Protein AF-A0A288QN72-F1 (afdb_monomer_lite)

Structure (mmCIF, N/CA/C/O backbone):
data_AF-A0A288QN72-F1
#
_entry.id   AF-A0A288QN72-F1
#
loop_
_atom_site.group_PDB
_atom_site.id
_atom_site.type_symbol
_atom_site.label_atom_id
_atom_site.label_alt_id
_atom_site.label_comp_id
_atom_site.label_asym_id
_atom_site.label_entity_id
_atom_site.label_seq_id
_atom_site.pdbx_PDB_ins_code
_atom_site.Cartn_x
_atom_site.Cartn_y
_atom_site.Cartn_z
_atom_site.occupancy
_atom_site.B_iso_or_equiv
_atom_site.auth_seq_id
_atom_site.auth_comp_id
_atom_site.auth_asym_id
_atom_site.auth_atom_id
_atom_site.pdbx_PDB_model_num
ATOM 1 N N . MET A 1 1 ? 3.413 13.472 2.085 1.00 72.38 1 MET A N 1
ATOM 2 C CA . MET A 1 1 ? 2.596 12.494 2.815 1.00 72.38 1 MET A CA 1
ATOM 3 C C . MET A 1 1 ? 3.255 11.165 2.592 1.00 72.38 1 MET A C 1
ATOM 5 O O . MET A 1 1 ? 3.333 10.726 1.443 1.00 72.38 1 MET A O 1
ATOM 9 N N . ASP A 1 2 ? 3.837 10.623 3.646 1.00 83.25 2 ASP A N 1
ATOM 10 C CA . ASP A 1 2 ? 4.341 9.261 3.607 1.00 83.25 2 ASP A CA 1
ATOM 11 C C . ASP A 1 2 ? 3.195 8.265 3.866 1.00 83.25 2 ASP A C 1
ATOM 13 O O . ASP A 1 2 ? 2.026 8.642 3.995 1.00 83.25 2 ASP A O 1
ATOM 17 N N . LEU A 1 3 ? 3.504 6.972 3.830 1.00 86.94 3 LEU A N 1
ATOM 18 C CA . LEU A 1 3 ? 2.502 5.930 4.022 1.00 86.94 3 LEU A CA 1
ATOM 19 C C . LEU A 1 3 ? 1.987 5.869 5.465 1.00 86.94 3 LEU A C 1
ATOM 21 O O . LEU A 1 3 ? 0.827 5.531 5.678 1.00 86.94 3 LEU A O 1
ATOM 25 N N . GLU A 1 4 ? 2.821 6.192 6.448 1.00 89.00 4 GLU A N 1
ATOM 26 C CA . GLU A 1 4 ? 2.444 6.116 7.860 1.00 89.00 4 GLU A CA 1
ATOM 27 C C . GLU A 1 4 ? 1.482 7.253 8.224 1.00 89.00 4 GLU A C 1
ATOM 29 O O . GLU A 1 4 ? 0.456 7.012 8.867 1.00 89.00 4 GLU A O 1
ATOM 34 N N . ASP A 1 5 ? 1.721 8.455 7.693 1.00 87.88 5 ASP A N 1
ATOM 35 C CA . ASP A 1 5 ? 0.786 9.580 7.744 1.00 87.88 5 ASP A CA 1
ATOM 36 C C . ASP A 1 5 ? -0.593 9.170 7.197 1.00 87.88 5 ASP A C 1
ATOM 38 O O . ASP A 1 5 ? -1.626 9.466 7.793 1.00 87.88 5 ASP A O 1
ATOM 42 N N . TYR A 1 6 ? -0.620 8.450 6.067 1.00 85.62 6 TYR A N 1
ATOM 43 C CA . TYR A 1 6 ? -1.862 8.008 5.421 1.00 85.62 6 TYR A CA 1
ATOM 44 C C . TYR A 1 6 ? -2.661 7.005 6.268 1.00 85.62 6 TYR A C 1
ATOM 46 O O . TYR A 1 6 ? -3.890 6.965 6.197 1.00 85.62 6 TYR A O 1
ATOM 54 N N . LEU A 1 7 ? -1.976 6.177 7.058 1.00 88.44 7 LEU A N 1
ATOM 55 C CA . LEU A 1 7 ? -2.595 5.119 7.857 1.00 88.44 7 LEU A CA 1
ATOM 56 C C . LEU A 1 7 ? -3.024 5.585 9.255 1.00 88.44 7 LEU A C 1
ATOM 58 O O . LEU A 1 7 ? -3.815 4.893 9.894 1.00 88.44 7 LEU A O 1
ATOM 62 N N . THR A 1 8 ? -2.531 6.737 9.718 1.00 88.50 8 THR A N 1
ATOM 63 C CA . THR A 1 8 ? -2.692 7.211 11.104 1.00 88.50 8 THR A CA 1
ATOM 64 C C . THR A 1 8 ? -4.160 7.396 11.514 1.00 88.50 8 THR A C 1
ATOM 66 O O . THR A 1 8 ? -4.531 7.040 12.630 1.00 88.50 8 THR A O 1
ATOM 69 N N . ASP A 1 9 ? -5.019 7.868 10.605 1.00 84.31 9 ASP A N 1
ATOM 70 C CA . ASP A 1 9 ? -6.439 8.141 10.892 1.00 84.31 9 ASP A CA 1
ATOM 71 C C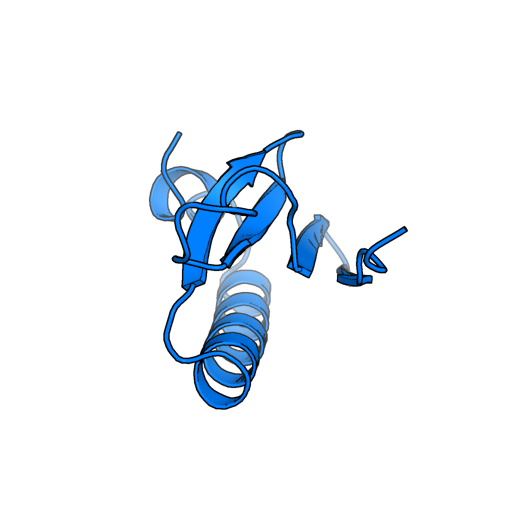 . ASP A 1 9 ? -7.378 6.960 10.574 1.00 84.31 9 ASP A C 1
ATOM 73 O O . ASP A 1 9 ? -8.608 7.101 10.580 1.00 84.31 9 ASP A O 1
ATOM 77 N N . LEU A 1 10 ? -6.828 5.783 10.257 1.00 85.75 10 LEU A N 1
ATOM 78 C CA . LEU A 1 10 ? -7.618 4.618 9.866 1.00 85.75 10 LEU A CA 1
ATOM 79 C C . LEU A 1 10 ? -7.868 3.657 11.039 1.00 85.75 10 LEU A C 1
ATOM 81 O O . LEU A 1 10 ? -7.004 3.470 11.895 1.00 85.75 10 LEU A O 1
ATOM 85 N N . PRO A 1 11 ? -9.028 2.972 11.063 1.00 89.56 11 PRO A N 1
ATOM 86 C CA . PRO A 1 11 ? -9.284 1.894 12.013 1.00 89.56 11 PRO A CA 1
ATOM 87 C C . PRO A 1 11 ? -8.190 0.821 11.980 1.00 89.56 11 PRO A C 1
ATOM 89 O O . PRO A 1 11 ? -7.734 0.423 10.905 1.00 89.56 11 PRO A O 1
ATOM 92 N N . ALA A 1 12 ? -7.824 0.287 13.148 1.00 89.88 12 ALA A N 1
ATOM 93 C CA . ALA A 1 12 ? -6.759 -0.712 13.276 1.00 89.88 12 ALA A CA 1
ATOM 94 C C . ALA A 1 12 ? -6.977 -1.953 12.389 1.00 89.88 12 ALA A C 1
ATOM 96 O O . ALA A 1 12 ? -6.027 -2.489 11.823 1.00 89.88 12 ALA A O 1
ATOM 97 N N . GLU A 1 13 ? -8.229 -2.381 12.212 1.00 88.75 13 GLU A N 1
ATOM 98 C CA . GLU A 1 13 ? -8.592 -3.485 11.315 1.00 88.75 13 GLU A CA 1
ATOM 99 C C . GLU A 1 13 ? -8.267 -3.192 9.840 1.00 88.75 13 GLU A C 1
ATOM 101 O O . GLU A 1 13 ? -7.785 -4.069 9.121 1.00 88.75 13 GLU A O 1
ATOM 106 N N . HIS A 1 14 ? -8.445 -1.947 9.388 1.00 89.25 14 HIS A N 1
ATOM 107 C CA . HIS A 1 14 ? -8.094 -1.545 8.028 1.00 89.25 14 HIS A CA 1
ATOM 108 C C . HIS A 1 14 ? -6.591 -1.471 7.849 1.00 89.25 14 HIS A C 1
ATOM 110 O O . HIS A 1 14 ? -6.085 -1.893 6.812 1.00 89.25 14 HIS A O 1
ATOM 116 N N . VAL A 1 15 ? -5.882 -0.968 8.862 1.00 91.69 15 VAL A N 1
ATOM 117 C CA . VAL A 1 15 ? -4.420 -0.963 8.863 1.00 91.69 15 VAL A CA 1
ATOM 118 C C . VAL A 1 15 ? -3.910 -2.401 8.774 1.00 91.69 15 VAL A C 1
ATOM 120 O O . VAL A 1 15 ? -3.088 -2.694 7.914 1.00 91.69 15 VAL A O 1
ATOM 123 N N . ALA A 1 16 ? -4.448 -3.332 9.566 1.00 92.69 16 ALA A N 1
ATOM 124 C CA . ALA A 1 16 ? -4.063 -4.742 9.516 1.00 92.69 16 ALA A CA 1
ATOM 125 C C . ALA A 1 16 ? -4.317 -5.373 8.135 1.00 92.69 16 ALA A C 1
ATOM 127 O O . ALA A 1 16 ? -3.437 -6.035 7.581 1.00 92.69 16 ALA A O 1
ATOM 128 N N . MET A 1 17 ? -5.488 -5.122 7.543 1.00 92.00 17 MET A N 1
ATOM 129 C CA . MET A 1 17 ? -5.816 -5.606 6.200 1.00 92.00 17 MET A CA 1
ATOM 130 C C . MET A 1 17 ? -4.902 -4.989 5.130 1.00 92.00 17 MET A C 1
ATOM 132 O O . MET A 1 17 ? -4.428 -5.698 4.243 1.00 92.00 17 MET A O 1
ATOM 136 N N . PHE A 1 18 ? -4.594 -3.694 5.236 1.00 94.19 18 PHE A N 1
ATOM 137 C CA . PHE A 1 18 ? -3.631 -3.028 4.365 1.00 94.19 18 PHE A CA 1
ATOM 138 C C . PHE A 1 18 ? -2.245 -3.666 4.475 1.00 94.19 18 PHE A C 1
ATOM 140 O O . PHE A 1 18 ? -1.671 -4.018 3.450 1.00 94.19 18 PHE A O 1
ATOM 147 N N . ARG A 1 19 ? -1.727 -3.882 5.692 1.00 95.44 19 ARG A N 1
ATOM 148 C CA . ARG A 1 19 ? -0.414 -4.516 5.912 1.00 95.44 19 ARG A CA 1
ATOM 149 C C . ARG A 1 19 ? -0.355 -5.935 5.361 1.00 95.44 19 ARG A C 1
ATOM 151 O O . ARG A 1 19 ? 0.675 -6.340 4.828 1.00 95.44 19 ARG A O 1
ATOM 158 N N . PHE A 1 20 ? -1.455 -6.682 5.443 1.00 95.44 20 PHE A N 1
ATOM 159 C CA . PHE A 1 20 ? -1.553 -7.990 4.802 1.00 95.44 20 PHE A CA 1
ATOM 160 C C . PHE A 1 20 ? -1.439 -7.885 3.275 1.00 95.44 20 PHE A C 1
ATOM 162 O O . PHE A 1 20 ? -0.680 -8.630 2.666 1.00 95.44 20 PHE A O 1
ATOM 169 N N . VAL A 1 21 ? -2.146 -6.948 2.640 1.00 94.62 21 VAL A N 1
ATOM 170 C CA . VAL A 1 21 ? -2.033 -6.736 1.187 1.00 94.62 21 VAL A CA 1
ATOM 171 C C . VAL A 1 21 ? -0.631 -6.249 0.811 1.00 94.62 21 VAL A C 1
ATOM 173 O O . VAL A 1 21 ? -0.032 -6.779 -0.121 1.00 94.62 21 VAL A O 1
ATOM 176 N N . GLN A 1 22 ? -0.081 -5.298 1.568 1.00 95.31 22 GLN A N 1
ATOM 177 C CA . GLN A 1 22 ? 1.268 -4.761 1.398 1.00 95.31 22 GLN A CA 1
ATOM 178 C C . GLN A 1 22 ? 2.313 -5.887 1.404 1.00 95.31 22 GLN A C 1
ATOM 180 O O . GLN A 1 22 ? 3.153 -5.945 0.508 1.00 95.31 22 GLN A O 1
ATOM 185 N N . SER A 1 23 ? 2.235 -6.827 2.354 1.00 96.19 23 SER A N 1
ATOM 186 C CA . SER A 1 23 ? 3.182 -7.947 2.421 1.00 96.19 23 SER A CA 1
ATOM 187 C C . SER A 1 23 ? 3.072 -8.887 1.218 1.00 96.19 23 SER A C 1
ATOM 189 O O . SER A 1 23 ? 4.097 -9.307 0.684 1.00 96.19 23 SER A O 1
ATOM 191 N N . ARG A 1 24 ? 1.856 -9.153 0.722 1.00 96.00 24 ARG A N 1
ATOM 192 C CA . ARG A 1 24 ? 1.647 -9.951 -0.501 1.00 96.00 24 ARG A CA 1
ATOM 193 C C . ARG A 1 24 ? 2.171 -9.261 -1.753 1.00 96.00 24 ARG A C 1
ATOM 195 O O . ARG A 1 24 ? 2.700 -9.927 -2.636 1.00 96.00 24 ARG A O 1
ATOM 202 N N . ILE A 1 25 ? 2.063 -7.938 -1.830 1.00 93.50 25 ILE A N 1
ATOM 203 C CA . ILE A 1 25 ? 2.624 -7.172 -2.947 1.00 93.50 25 ILE A CA 1
ATOM 204 C C . ILE A 1 25 ? 4.153 -7.268 -2.942 1.00 93.50 25 ILE A C 1
ATOM 206 O O . ILE A 1 25 ? 4.730 -7.537 -3.991 1.00 93.50 25 ILE A O 1
ATOM 210 N N . HIS A 1 26 ? 4.806 -7.127 -1.785 1.00 93.62 26 HIS A N 1
ATOM 211 C CA . HIS A 1 26 ? 6.266 -7.281 -1.670 1.00 93.62 26 HIS A CA 1
ATOM 212 C C . HIS A 1 26 ? 6.754 -8.709 -1.917 1.00 93.62 26 HIS A C 1
ATOM 214 O O . HIS A 1 26 ? 7.848 -8.899 -2.441 1.00 93.62 26 HIS A O 1
ATOM 220 N N . GLU A 1 27 ? 5.949 -9.719 -1.584 1.00 95.44 27 GLU A N 1
ATOM 221 C CA . GLU A 1 27 ? 6.239 -11.117 -1.923 1.00 95.44 27 GLU A CA 1
ATOM 222 C C . GLU A 1 27 ? 6.268 -11.330 -3.448 1.00 95.44 27 GLU A C 1
ATOM 224 O O . GLU A 1 27 ? 7.171 -11.985 -3.968 1.00 95.44 27 GLU A O 1
ATOM 229 N N . LEU A 1 28 ? 5.314 -10.738 -4.175 1.00 91.50 28 LEU A N 1
ATOM 230 C CA . LEU A 1 28 ? 5.222 -10.835 -5.637 1.00 91.50 28 LEU A CA 1
ATOM 231 C C . LEU A 1 28 ? 6.229 -9.933 -6.362 1.00 91.50 28 LEU A C 1
ATOM 233 O O . LEU A 1 28 ? 6.788 -10.317 -7.391 1.00 91.50 28 LEU A O 1
ATOM 237 N N . TRP A 1 29 ? 6.470 -8.736 -5.830 1.00 90.06 29 TRP A N 1
ATOM 238 C CA . TRP A 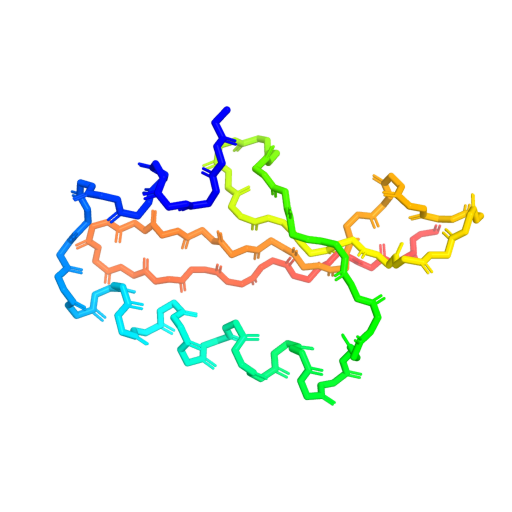1 29 ? 7.395 -7.752 -6.381 1.00 90.06 29 TRP A CA 1
ATOM 239 C C . TRP A 1 29 ? 8.324 -7.213 -5.286 1.00 90.06 29 TRP A C 1
ATOM 241 O O . TRP A 1 29 ? 8.090 -6.132 -4.752 1.00 90.06 29 TRP A O 1
ATOM 251 N N . PRO A 1 30 ? 9.448 -7.898 -5.009 1.00 90.00 30 PRO A N 1
ATOM 252 C CA . PRO A 1 30 ? 10.372 -7.514 -3.932 1.00 90.00 30 PRO A CA 1
ATOM 253 C C . PRO A 1 30 ? 11.076 -6.165 -4.129 1.00 90.00 30 PRO A C 1
ATOM 255 O O . PRO A 1 30 ? 11.755 -5.673 -3.234 1.00 90.00 30 PRO A O 1
ATOM 258 N N . LYS A 1 31 ? 10.994 -5.598 -5.337 1.00 89.50 31 LYS A N 1
ATOM 259 C CA . LYS A 1 31 ? 11.642 -4.341 -5.725 1.00 89.50 31 LYS A CA 1
ATOM 260 C C . LYS A 1 31 ? 10.588 -3.334 -6.161 1.00 89.50 31 LYS A C 1
ATOM 262 O O . LYS A 1 31 ? 10.480 -3.014 -7.349 1.00 89.50 31 LYS A O 1
ATOM 267 N N . VAL A 1 32 ? 9.807 -2.861 -5.197 1.00 91.06 32 VAL A N 1
ATOM 268 C CA . VAL A 1 32 ? 8.833 -1.788 -5.395 1.00 91.06 32 VAL A CA 1
ATOM 269 C C . VAL A 1 32 ? 9.091 -0.633 -4.447 1.00 91.06 32 VAL A C 1
ATOM 271 O O . VAL A 1 32 ? 9.479 -0.832 -3.300 1.00 91.06 32 VAL A O 1
ATOM 274 N N . ASP A 1 33 ? 8.849 0.572 -4.942 1.00 91.25 33 ASP A N 1
ATOM 275 C CA . ASP A 1 33 ? 8.768 1.766 -4.120 1.00 91.25 33 ASP A CA 1
ATOM 276 C C . ASP A 1 33 ? 7.308 2.011 -3.748 1.00 91.25 33 ASP A C 1
ATOM 278 O O . ASP A 1 33 ? 6.417 1.974 -4.603 1.00 91.25 33 ASP A O 1
ATOM 282 N 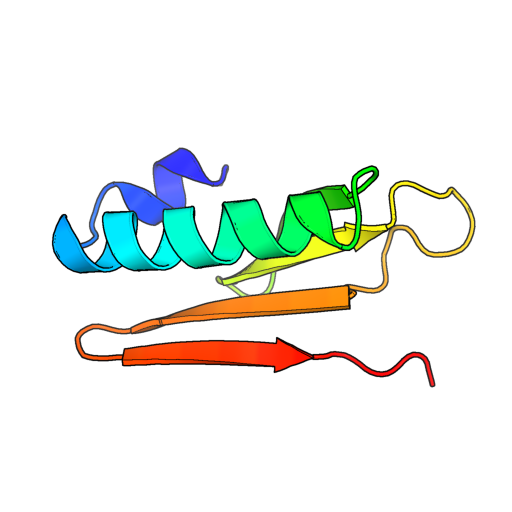N . GLU A 1 34 ? 7.075 2.317 -2.480 1.00 92.88 34 GLU A N 1
ATOM 283 C CA . GLU A 1 34 ? 5.762 2.688 -1.968 1.00 92.88 34 GLU A CA 1
ATOM 284 C C . GLU A 1 34 ? 5.632 4.204 -1.910 1.00 92.88 34 GLU A C 1
ATOM 286 O O . GLU A 1 34 ? 6.496 4.895 -1.366 1.00 92.88 34 GLU A O 1
ATOM 291 N N . ARG A 1 35 ? 4.569 4.744 -2.505 1.00 91.12 35 ARG A N 1
ATOM 292 C CA . ARG A 1 35 ? 4.336 6.192 -2.566 1.00 91.12 35 ARG A CA 1
ATOM 293 C C . ARG A 1 35 ? 2.848 6.485 -2.506 1.00 91.12 35 ARG A C 1
ATOM 295 O O . ARG A 1 35 ? 2.051 5.741 -3.070 1.00 91.12 35 ARG A O 1
ATOM 302 N N . ILE A 1 36 ? 2.468 7.605 -1.899 1.00 91.69 36 ILE A N 1
ATOM 303 C CA . ILE A 1 36 ? 1.096 8.103 -2.005 1.00 91.69 36 ILE A CA 1
ATOM 304 C C . ILE A 1 36 ? 0.941 8.844 -3.335 1.00 91.69 36 ILE A C 1
ATOM 306 O O . ILE A 1 36 ? 1.624 9.838 -3.583 1.00 91.69 36 ILE A O 1
ATOM 310 N N . ALA A 1 37 ? 0.024 8.385 -4.183 1.00 90.06 37 ALA A N 1
ATOM 311 C CA . ALA A 1 37 ? -0.357 9.064 -5.417 1.00 90.06 37 ALA A CA 1
ATOM 312 C C . ALA A 1 37 ? -1.879 9.013 -5.585 1.00 90.06 37 ALA A C 1
ATOM 314 O O . ALA A 1 37 ? -2.514 8.020 -5.241 1.00 90.06 37 ALA A O 1
ATOM 315 N N . TRP A 1 38 ? -2.482 10.107 -6.064 1.00 88.50 38 TRP A N 1
ATOM 316 C CA . TRP A 1 38 ? -3.947 10.245 -6.150 1.00 88.50 38 TRP A CA 1
ATOM 317 C C . TRP A 1 38 ? -4.676 9.907 -4.833 1.00 88.50 38 TRP A C 1
ATOM 319 O O . TRP A 1 38 ? -5.735 9.285 -4.839 1.00 88.50 38 TRP A O 1
ATOM 329 N N . SER A 1 39 ? -4.089 10.302 -3.695 1.00 89.19 39 SER A N 1
ATOM 330 C CA . SER A 1 39 ? -4.612 10.024 -2.345 1.00 89.19 39 SER A CA 1
ATOM 331 C C . SER A 1 39 ? -4.748 8.530 -2.014 1.00 89.19 39 SER A C 1
ATOM 333 O O . SER A 1 39 ? -5.592 8.144 -1.203 1.00 89.19 39 SER A O 1
ATOM 335 N N . MET A 1 40 ? -3.933 7.683 -2.646 1.00 92.00 40 MET A N 1
ATOM 336 C CA . MET A 1 40 ? -3.910 6.237 -2.442 1.00 92.00 40 MET A CA 1
ATOM 337 C C . MET A 1 40 ? -2.463 5.730 -2.327 1.00 92.00 40 MET A C 1
ATOM 339 O O . MET A 1 40 ? -1.589 6.211 -3.054 1.00 92.00 40 MET A O 1
ATOM 343 N N . PRO A 1 41 ? -2.195 4.745 -1.456 1.00 94.38 41 PRO A N 1
ATOM 344 C CA . PRO A 1 41 ? -0.981 3.943 -1.505 1.00 94.38 41 PRO A CA 1
ATOM 345 C C . PRO A 1 41 ? -0.795 3.293 -2.876 1.00 94.38 41 PRO A C 1
ATOM 347 O O . PRO A 1 41 ? -1.645 2.531 -3.339 1.00 94.38 41 PRO A O 1
ATOM 350 N N . GLY A 1 42 ? 0.318 3.607 -3.528 1.00 94.06 42 GLY A N 1
ATOM 351 C CA . GLY A 1 42 ? 0.728 3.059 -4.812 1.00 94.06 42 GLY A CA 1
ATOM 352 C C . GLY A 1 42 ? 2.062 2.336 -4.716 1.00 94.06 42 GLY A C 1
ATOM 353 O O . GLY A 1 42 ? 2.966 2.768 -4.000 1.00 94.06 42 GLY A O 1
ATOM 354 N N . PHE A 1 43 ? 2.179 1.258 -5.484 1.00 93.44 43 PHE A N 1
ATOM 355 C CA . PHE A 1 43 ? 3.367 0.415 -5.559 1.00 93.44 43 PHE A CA 1
ATOM 356 C C . PHE A 1 43 ? 3.967 0.534 -6.952 1.00 93.44 43 PHE A C 1
ATOM 358 O O . PHE A 1 43 ? 3.328 0.173 -7.940 1.00 93.44 43 PHE A O 1
ATOM 365 N N . PHE A 1 44 ? 5.183 1.058 -7.038 1.00 91.62 44 PHE A N 1
ATOM 366 C CA . PHE A 1 44 ? 5.858 1.381 -8.293 1.00 91.62 44 PHE A CA 1
ATOM 367 C C . PHE A 1 44 ? 7.069 0.472 -8.470 1.00 91.62 44 PHE A C 1
ATOM 369 O O . PHE A 1 44 ? 7.766 0.216 -7.495 1.00 91.62 44 PHE A O 1
ATOM 376 N N . PRO A 1 45 ? 7.379 -0.014 -9.679 1.00 89.12 45 PRO A N 1
ATOM 377 C CA . PRO A 1 45 ? 8.561 -0.838 -9.873 1.00 89.12 45 PRO A CA 1
ATOM 378 C C . PRO A 1 45 ? 9.820 0.004 -9.638 1.00 89.12 45 PRO A C 1
ATOM 380 O O . PRO A 1 45 ? 9.990 1.062 -10.247 1.00 89.12 45 PRO A O 1
ATOM 383 N N . ASN A 1 46 ? 10.744 -0.494 -8.818 1.00 82.75 46 ASN A N 1
ATOM 384 C CA . ASN A 1 46 ? 12.051 0.131 -8.609 1.00 82.75 46 ASN A CA 1
ATOM 385 C C . ASN A 1 46 ? 13.000 -0.244 -9.766 1.00 82.75 46 ASN A C 1
ATOM 387 O O . ASN A 1 46 ? 13.990 -0.961 -9.624 1.00 82.75 46 ASN A O 1
ATOM 391 N N . THR A 1 47 ? 12.617 0.170 -10.974 1.00 73.69 47 THR A N 1
ATOM 392 C CA . THR A 1 47 ? 13.411 0.051 -12.201 1.00 73.69 47 THR A CA 1
ATOM 393 C C . THR A 1 47 ? 13.311 1.369 -12.959 1.00 73.69 47 THR A C 1
ATOM 395 O O . THR A 1 47 ? 12.204 1.866 -13.174 1.00 73.69 47 THR A O 1
ATOM 398 N N . SER A 1 48 ? 14.448 1.924 -13.382 1.00 64.44 48 SER A N 1
ATOM 399 C CA . SER A 1 48 ? 14.573 3.280 -13.949 1.00 64.44 48 SER A CA 1
ATOM 400 C C . SER A 1 48 ? 13.706 3.559 -15.181 1.00 64.44 48 SER A C 1
ATOM 402 O O . SER A 1 48 ? 13.429 4.713 -15.482 1.00 64.44 48 SER A O 1
ATOM 404 N N . VAL A 1 49 ? 13.258 2.522 -15.890 1.00 61.91 49 VAL A N 1
ATOM 405 C CA . VAL A 1 49 ? 12.504 2.665 -17.143 1.00 61.91 49 VAL A CA 1
ATOM 406 C C . VAL A 1 49 ? 10.999 2.856 -16.906 1.00 61.91 49 VAL A C 1
ATOM 408 O O . VAL A 1 49 ? 10.325 3.414 -17.759 1.00 61.91 49 VAL A O 1
ATOM 411 N N . ASN A 1 50 ? 10.457 2.441 -15.751 1.00 62.59 50 ASN A N 1
ATOM 412 C CA . ASN A 1 50 ? 9.005 2.430 -15.497 1.00 62.59 50 ASN A CA 1
ATOM 413 C C . ASN A 1 50 ? 8.609 2.909 -14.088 1.00 62.59 50 ASN A C 1
ATOM 415 O O . ASN A 1 50 ? 7.496 2.646 -13.639 1.00 62.59 50 ASN A O 1
ATOM 419 N N . SER A 1 51 ? 9.486 3.624 -13.381 1.00 69.12 51 SER A N 1
ATOM 420 C CA . SER A 1 51 ? 9.292 4.018 -11.973 1.00 69.12 51 SER A CA 1
ATOM 421 C C . SER A 1 51 ? 8.110 4.960 -11.710 1.00 69.12 51 SER A C 1
ATOM 423 O O . SER A 1 51 ? 7.763 5.194 -10.555 1.00 69.12 51 SER A O 1
ATOM 425 N N . ASN A 1 52 ? 7.515 5.529 -12.762 1.00 78.75 52 ASN A N 1
ATOM 426 C CA . ASN A 1 52 ? 6.354 6.417 -12.666 1.00 78.75 52 ASN A CA 1
ATOM 427 C C . ASN A 1 52 ? 5.030 5.703 -12.965 1.00 78.75 52 ASN A C 1
ATOM 429 O O . ASN A 1 52 ? 3.970 6.270 -12.704 1.00 78.75 52 ASN A O 1
ATOM 433 N N . HIS A 1 53 ? 5.076 4.471 -13.484 1.00 85.12 53 HIS A N 1
ATOM 434 C CA . HIS A 1 53 ? 3.880 3.673 -13.712 1.00 85.12 53 HIS A CA 1
ATOM 435 C C . HIS A 1 53 ? 3.639 2.772 -12.501 1.00 85.12 53 HIS A C 1
ATOM 437 O O . HIS A 1 53 ? 4.484 1.927 -12.196 1.00 85.12 53 HIS A O 1
ATOM 443 N N . PRO A 1 54 ? 2.512 2.933 -11.797 1.00 88.81 54 PRO A N 1
ATOM 444 C CA . PRO A 1 54 ? 2.155 2.034 -10.710 1.00 88.81 54 PRO A CA 1
ATOM 445 C C . PRO A 1 54 ? 1.971 0.612 -11.257 1.00 88.81 54 PRO A C 1
ATOM 447 O O . PRO A 1 54 ? 1.611 0.416 -12.420 1.00 88.81 54 PRO A O 1
ATOM 450 N N . LEU A 1 55 ? 2.215 -0.384 -10.413 1.00 89.75 55 LEU A N 1
ATOM 451 C CA . LEU A 1 55 ? 1.776 -1.766 -10.614 1.00 89.75 55 LEU A CA 1
ATOM 452 C C . LEU A 1 55 ? 0.380 -1.959 -10.017 1.00 89.75 55 LEU A C 1
ATOM 454 O O . LEU A 1 55 ? -0.483 -2.606 -10.611 1.00 89.75 55 LEU A O 1
ATOM 458 N N . ILE A 1 56 ? 0.185 -1.404 -8.818 1.00 93.31 56 ILE A N 1
ATOM 459 C CA . ILE A 1 56 ? -1.037 -1.519 -8.028 1.00 93.31 56 ILE A CA 1
ATOM 460 C C . ILE A 1 56 ? -1.258 -0.225 -7.241 1.00 93.31 56 ILE A C 1
ATOM 462 O O . ILE A 1 56 ? -0.313 0.322 -6.669 1.00 93.31 56 ILE A O 1
ATOM 466 N N . PHE A 1 57 ? -2.517 0.205 -7.139 1.00 94.62 57 PHE A N 1
ATOM 467 C CA . PHE A 1 57 ? -2.983 1.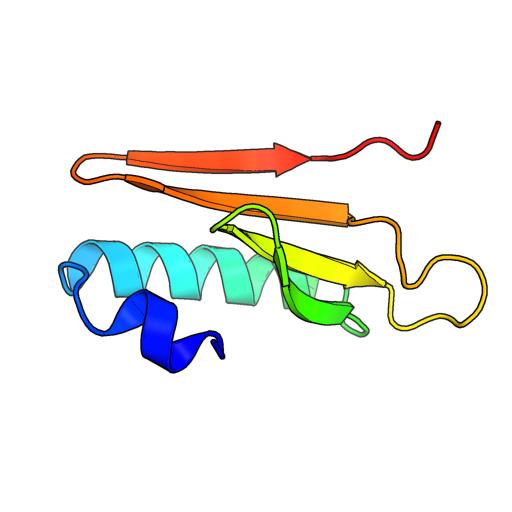048 -6.037 1.00 94.62 57 PHE A CA 1
ATOM 468 C C . PHE A 1 57 ? -3.821 0.254 -5.055 1.00 94.62 57 PHE A C 1
ATOM 470 O O . PHE A 1 57 ? -4.625 -0.595 -5.444 1.00 94.62 57 PHE A O 1
ATOM 477 N N . VAL A 1 58 ? -3.692 0.601 -3.782 1.00 94.25 58 VAL A N 1
ATOM 478 C CA . VAL A 1 58 ? -4.572 0.123 -2.725 1.00 94.25 58 VAL A CA 1
ATOM 479 C C . VAL A 1 58 ? -5.343 1.316 -2.188 1.00 94.25 58 VAL A C 1
ATOM 481 O O . VAL A 1 58 ? -4.756 2.269 -1.691 1.00 94.25 58 VAL A O 1
ATOM 484 N N . ARG A 1 59 ? -6.671 1.279 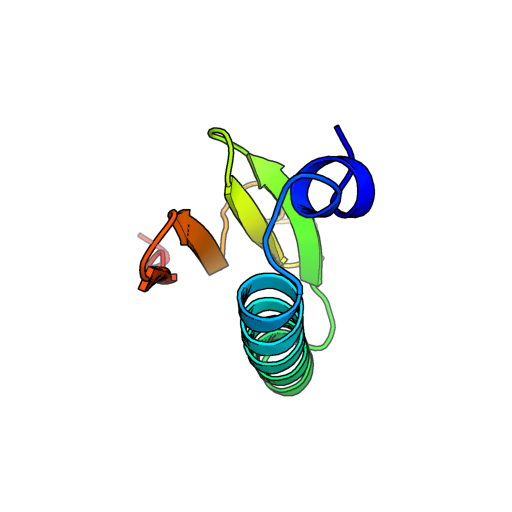-2.288 1.00 91.06 59 ARG A N 1
ATOM 485 C CA . ARG A 1 59 ? -7.543 2.303 -1.710 1.00 91.06 59 ARG A CA 1
ATOM 486 C C . ARG A 1 59 ? -8.142 1.788 -0.422 1.00 91.06 59 ARG A C 1
ATOM 488 O O . ARG A 1 59 ? -8.832 0.771 -0.432 1.00 91.06 59 ARG A O 1
ATOM 495 N N . LEU A 1 60 ? -7.940 2.536 0.654 1.00 87.12 60 LEU A N 1
ATOM 496 C CA . LEU A 1 60 ? -8.595 2.288 1.928 1.00 87.12 60 LEU A CA 1
ATOM 497 C C . LEU A 1 60 ? -9.824 3.192 2.033 1.00 87.12 60 LEU A C 1
ATOM 499 O O . LEU A 1 60 ? -9.739 4.409 1.876 1.00 87.12 60 LEU A O 1
ATOM 503 N N . ASN A 1 61 ? -10.988 2.586 2.242 1.00 82.62 61 ASN A N 1
ATOM 504 C CA . ASN A 1 61 ? -12.241 3.274 2.526 1.00 82.62 61 ASN A CA 1
ATOM 505 C C . ASN A 1 61 ? -12.766 2.814 3.894 1.00 82.62 61 ASN A C 1
ATOM 507 O O . ASN A 1 61 ? -12.326 1.798 4.423 1.00 82.62 61 ASN A O 1
ATOM 511 N N . LYS A 1 62 ? -13.737 3.532 4.466 1.00 74.19 62 LYS A N 1
ATOM 512 C CA . LYS A 1 62 ? -14.300 3.272 5.802 1.00 74.19 62 LYS A CA 1
ATOM 513 C C . LYS A 1 62 ? -14.920 1.881 5.989 1.00 74.19 62 LYS A C 1
ATOM 515 O O . LYS A 1 62 ? -15.191 1.517 7.123 1.00 74.19 62 LYS A O 1
ATOM 520 N N . HIS A 1 63 ? -15.163 1.130 4.918 1.00 80.44 63 HIS A N 1
ATOM 521 C CA . HIS A 1 63 ? -15.813 -0.182 4.999 1.00 80.44 63 HIS A CA 1
ATOM 522 C C . HIS A 1 63 ? -15.186 -1.243 4.090 1.00 80.44 63 HIS A C 1
ATOM 524 O O . HIS A 1 63 ? -15.650 -2.378 4.073 1.00 80.44 63 HIS A O 1
ATOM 530 N N . TRP A 1 64 ? -14.199 -0.882 3.268 1.00 85.06 64 TRP A N 1
ATOM 531 C CA . TRP A 1 64 ? -13.654 -1.787 2.260 1.00 85.06 64 TRP A CA 1
ATOM 532 C C . TRP A 1 64 ? -12.268 -1.345 1.790 1.00 85.06 64 TRP A C 1
ATOM 534 O O . TRP A 1 64 ? -11.907 -0.169 1.873 1.00 85.06 64 TRP A O 1
ATOM 544 N N . LEU A 1 65 ? -11.518 -2.306 1.252 1.00 89.69 65 LEU A N 1
ATOM 545 C CA . LEU A 1 65 ? -10.233 -2.102 0.593 1.00 89.69 65 LEU A CA 1
ATOM 546 C C . LEU A 1 65 ? -10.365 -2.457 -0.887 1.00 89.69 65 LEU A C 1
ATOM 548 O O . LEU A 1 65 ? -10.854 -3.530 -1.234 1.00 89.69 65 LEU A O 1
ATOM 552 N N . GLY A 1 66 ? -9.953 -1.539 -1.757 1.00 91.25 66 GLY A N 1
ATOM 553 C CA . GLY A 1 66 ? -9.899 -1.755 -3.201 1.00 91.25 66 GLY A CA 1
ATOM 554 C C . GLY A 1 66 ? -8.473 -1.963 -3.673 1.00 91.25 66 GLY A C 1
ATOM 555 O O . GLY A 1 66 ? -7.590 -1.205 -3.281 1.00 91.25 66 GLY A O 1
ATOM 556 N N . ILE A 1 67 ? -8.262 -2.948 -4.543 1.00 93.31 67 ILE A N 1
ATOM 557 C CA . ILE A 1 67 ? -6.988 -3.179 -5.227 1.00 93.31 67 ILE A CA 1
ATOM 558 C C . ILE A 1 67 ? -7.191 -2.845 -6.703 1.00 93.31 67 ILE A C 1
ATOM 560 O O . ILE A 1 67 ? -8.000 -3.476 -7.382 1.00 93.31 67 ILE A O 1
ATOM 564 N N . TYR A 1 68 ? -6.460 -1.852 -7.197 1.00 92.62 68 TYR A N 1
ATOM 565 C CA . TYR A 1 68 ? -6.496 -1.424 -8.591 1.00 92.62 68 TYR A CA 1
ATOM 566 C C . TYR A 1 68 ? -5.193 -1.843 -9.255 1.00 92.62 68 TYR A C 1
ATOM 568 O O . TYR A 1 68 ? -4.174 -1.173 -9.101 1.00 92.62 68 TYR A O 1
ATOM 576 N N . ALA A 1 69 ? -5.222 -2.965 -9.971 1.00 89.44 69 ALA A N 1
ATOM 577 C CA . ALA A 1 69 ? -4.104 -3.372 -10.811 1.00 89.44 69 ALA A CA 1
ATOM 578 C C . ALA A 1 69 ? -4.047 -2.468 -12.042 1.00 89.44 69 ALA A C 1
ATOM 580 O O . ALA A 1 69 ? -5.055 -2.259 -12.721 1.00 89.44 69 ALA A O 1
ATOM 581 N N . THR A 1 70 ? -2.870 -1.932 -12.330 1.00 83.31 70 THR A N 1
ATOM 582 C CA . THR A 1 70 ? -2.656 -1.043 -13.466 1.00 83.31 70 THR A CA 1
ATOM 583 C C . THR A 1 70 ? -1.917 -1.823 -14.550 1.00 83.31 70 THR A C 1
ATOM 585 O O . THR A 1 70 ? -0.717 -2.077 -14.417 1.00 83.31 70 THR A O 1
ATOM 588 N N . PRO A 1 71 ? -2.618 -2.278 -15.607 1.00 69.12 71 PRO A N 1
ATOM 589 C CA . PRO A 1 71 ? -1.962 -2.976 -16.700 1.00 69.12 71 PRO A CA 1
ATOM 590 C C . PRO A 1 71 ? -0.934 -2.041 -17.342 1.00 69.12 71 PRO A C 1
ATOM 592 O O . PRO A 1 71 ? -1.198 -0.853 -17.535 1.00 69.12 71 PRO A O 1
ATOM 595 N N . ARG A 1 72 ? 0.245 -2.579 -17.675 1.00 62.22 72 ARG A N 1
ATOM 596 C CA . ARG A 1 72 ? 1.166 -1.891 -18.583 1.00 62.22 72 ARG A CA 1
ATOM 597 C C . ARG A 1 72 ? 0.469 -1.829 -19.942 1.00 62.22 72 ARG A C 1
ATOM 599 O O . ARG A 1 72 ? 0.281 -2.876 -20.557 1.00 62.22 72 ARG A O 1
ATOM 606 N N . ILE A 1 73 ? 0.017 -0.638 -20.329 1.00 53.88 73 ILE A N 1
ATOM 607 C CA . ILE A 1 73 ? -0.396 -0.340 -21.705 1.00 53.88 73 ILE A CA 1
ATOM 608 C C . ILE A 1 73 ? 0.875 -0.130 -22.52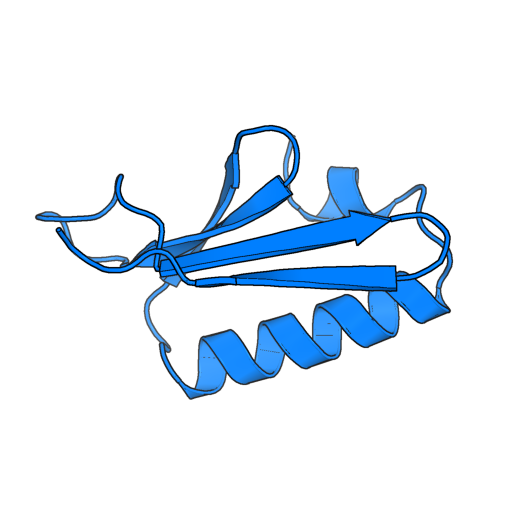2 1.00 53.88 73 ILE A C 1
ATOM 610 O O . ILE A 1 73 ? 1.779 0.559 -21.994 1.00 53.88 73 ILE A O 1
#

Radius of gyration: 12.05 Å; chains: 1; bounding box: 30×24×35 Å

Sequence (73 aa):
MDLEDYLTDLPAEHVAMFRFVQSRIHELWPKVDERIAWSMPGFFPNTSVNSNHPLIFVRLNKHWLGIYATPRI

Foldseek 3Di:
DAPCVLCVPADPVLVVVVVVVVVVVCVVQVAWDWDQDPSWTFTAGNDPVTRPPTQWTWDDDNPDIDIDGDDDD

Organism: NCBI:txid155866

pLDDT: mean 86.87, std 9.24, range [53.88, 96.19]

Secondary structure (DSSP, 8-state):
--HHHHHTTS-HHHHHHHHHHHHHHHHH-SSEEEEEETTEEEEEESSTTTTTS-SEEEEEETTEEEEEE----